Protein AF-A0A8S3BGA5-F1 (afdb_monomer_lite)

InterPro domains:
  IPR001024 PLAT/LH2 domain [PS50095] (1-53)
  IPR036392 PLAT/LH2 domain superfamily [SSF49723] (1-51)
  IPR052970 Inner ear hair cell lipoxygenase homology domain-containing protein [PTHR45901] (1-51)

Structure (mmCIF, N/CA/C/O backbone):
data_AF-A0A8S3BGA5-F1
#
_entry.id   AF-A0A8S3BGA5-F1
#
loop_
_atom_site.group_PDB
_atom_site.id
_atom_site.type_symbol
_atom_site.label_atom_id
_atom_site.label_alt_id
_atom_site.label_comp_id
_atom_site.label_asym_id
_atom_site.label_entity_id
_atom_site.label_seq_id
_atom_site.pdbx_PDB_ins_code
_atom_site.Cartn_x
_atom_site.Cartn_y
_atom_site.Cartn_z
_atom_site.occupancy
_atom_site.B_iso_or_equiv
_atom_site.auth_seq_id
_atom_site.auth_comp_id
_atom_site.auth_asym_id
_atom_site.auth_atom_id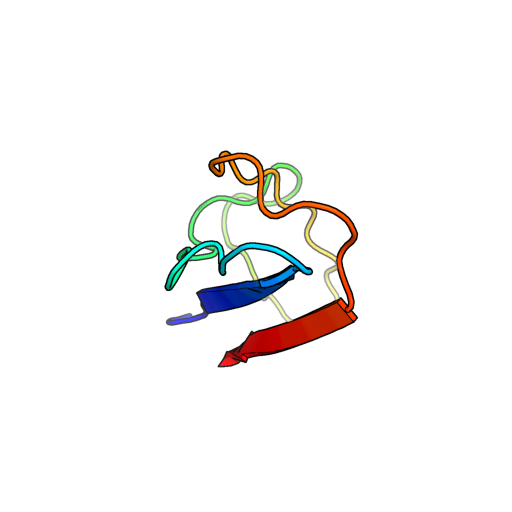
_atom_site.pdbx_PDB_model_num
ATOM 1 N N . ALA A 1 1 ? -1.197 -2.089 -15.307 1.00 82.75 1 ALA A N 1
ATOM 2 C CA . ALA A 1 1 ? -2.576 -2.072 -14.764 1.00 82.75 1 ALA A CA 1
ATOM 3 C C . ALA A 1 1 ? -2.750 -0.879 -13.816 1.00 82.75 1 ALA A C 1
ATOM 5 O O . ALA A 1 1 ? -1.751 -0.413 -13.285 1.00 82.75 1 ALA A O 1
ATOM 6 N N . ASN A 1 2 ? -3.973 -0.379 -13.595 1.00 91.44 2 ASN A N 1
ATOM 7 C CA . ASN A 1 2 ? -4.235 0.740 -12.669 1.00 91.44 2 ASN A CA 1
ATOM 8 C C . ASN A 1 2 ? -4.720 0.214 -11.317 1.00 91.44 2 ASN A C 1
ATOM 10 O O . ASN A 1 2 ? -5.890 0.392 -10.977 1.00 91.44 2 ASN A O 1
ATOM 14 N N . VAL A 1 3 ? -3.819 -0.458 -10.597 1.00 96.88 3 VAL A N 1
ATOM 15 C CA . VAL A 1 3 ? -4.136 -1.120 -9.330 1.00 96.88 3 VAL A CA 1
ATOM 16 C C . VAL A 1 3 ? -3.668 -0.278 -8.150 1.00 96.88 3 VAL A C 1
ATOM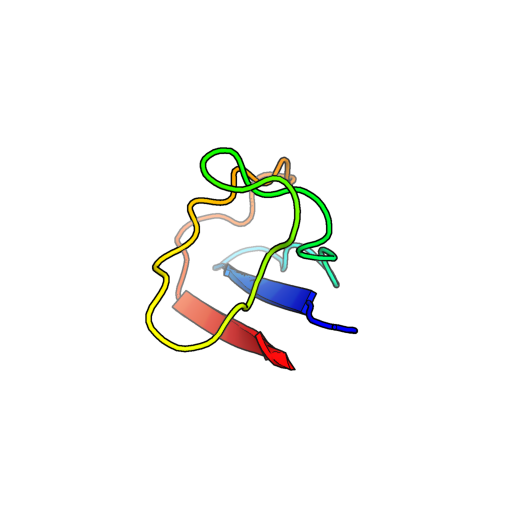 18 O O . VAL A 1 3 ? -2.549 0.240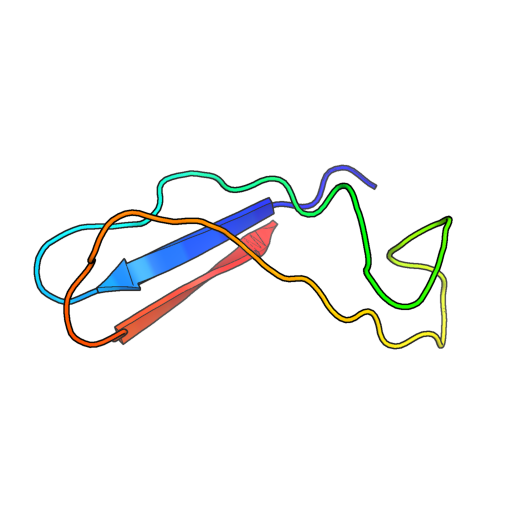 -8.147 1.00 96.88 3 VAL A O 1
ATOM 21 N N . TYR A 1 4 ? -4.512 -0.150 -7.133 1.00 97.00 4 TYR A N 1
ATOM 22 C CA . TYR A 1 4 ? -4.136 0.461 -5.860 1.00 97.00 4 TYR A CA 1
ATOM 23 C C . TYR A 1 4 ? -4.699 -0.316 -4.678 1.00 97.00 4 TYR A C 1
ATOM 25 O O . TYR A 1 4 ? -5.684 -1.048 -4.794 1.00 97.00 4 TYR A O 1
ATOM 33 N N . ILE A 1 5 ? -4.093 -0.090 -3.518 1.00 97.25 5 ILE A N 1
ATOM 34 C CA . ILE A 1 5 ? -4.530 -0.621 -2.232 1.00 97.25 5 ILE A CA 1
ATOM 35 C C . ILE A 1 5 ? -4.807 0.526 -1.254 1.00 97.25 5 ILE A C 1
ATOM 37 O O . ILE A 1 5 ? -4.236 1.609 -1.363 1.00 97.25 5 ILE A O 1
ATOM 41 N N . ILE A 1 6 ? -5.721 0.291 -0.321 1.00 97.50 6 ILE A N 1
ATOM 42 C CA . ILE A 1 6 ? -5.953 1.103 0.871 1.00 97.50 6 ILE A CA 1
ATOM 43 C C . ILE A 1 6 ? -6.011 0.131 2.044 1.00 97.50 6 ILE A C 1
ATOM 45 O O . ILE A 1 6 ? -6.819 -0.806 2.023 1.00 97.50 6 ILE A O 1
ATOM 49 N N . ILE A 1 7 ? -5.177 0.350 3.054 1.00 97.44 7 ILE A N 1
ATOM 50 C CA . ILE A 1 7 ? -5.204 -0.416 4.299 1.00 97.44 7 ILE A CA 1
ATOM 51 C C . ILE A 1 7 ? -5.799 0.480 5.380 1.00 97.44 7 ILE A C 1
ATOM 53 O O . ILE A 1 7 ? -5.327 1.590 5.600 1.00 97.44 7 ILE A O 1
ATOM 57 N N . PHE A 1 8 ? -6.852 -0.007 6.028 1.00 97.62 8 PHE A N 1
ATOM 58 C CA . PHE A 1 8 ? -7.525 0.662 7.133 1.00 97.62 8 PHE A CA 1
ATOM 59 C C . PHE A 1 8 ? -7.033 0.050 8.440 1.00 97.62 8 PHE A C 1
ATOM 61 O O . PHE A 1 8 ? -7.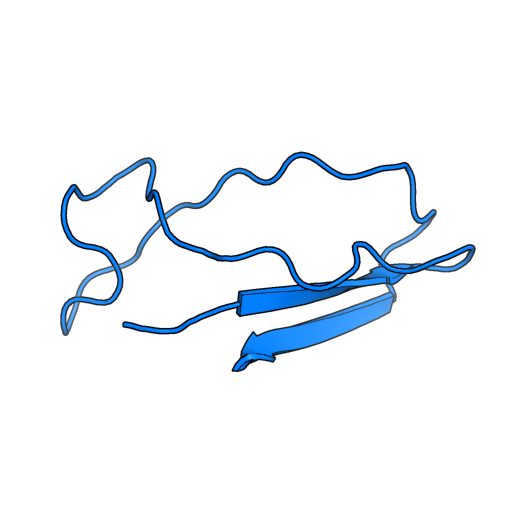172 -1.165 8.641 1.00 97.62 8 PHE A O 1
ATOM 68 N N . GLY A 1 9 ? -6.470 0.885 9.305 1.00 97.06 9 GLY A N 1
ATOM 69 C CA . GLY A 1 9 ? -6.101 0.528 10.665 1.00 97.06 9 GLY A CA 1
ATOM 70 C C . GLY A 1 9 ? -7.055 1.137 11.686 1.00 97.06 9 GLY A C 1
ATOM 71 O O . GLY A 1 9 ? -8.101 1.689 11.343 1.00 97.06 9 GLY A O 1
ATOM 72 N N . GLU A 1 10 ? -6.701 0.997 12.955 1.00 97.12 10 GLU A N 1
ATOM 73 C CA . GLU A 1 10 ? -7.478 1.507 14.085 1.00 97.12 10 GLU A CA 1
ATOM 74 C C . GLU A 1 10 ? -7.542 3.041 14.125 1.00 97.12 10 GLU A C 1
ATOM 76 O O . GLU A 1 10 ? -8.598 3.606 14.405 1.00 97.12 10 GLU A O 1
ATOM 81 N N . ASN A 1 11 ? -6.432 3.712 13.801 1.00 94.25 11 ASN A N 1
ATOM 82 C CA . ASN A 1 11 ? -6.306 5.163 13.951 1.00 94.25 11 ASN A CA 1
ATOM 83 C C . ASN A 1 11 ? -6.556 5.927 12.645 1.00 94.25 11 ASN A C 1
ATOM 85 O O . ASN A 1 11 ? -7.028 7.064 12.677 1.00 94.25 11 ASN A O 1
ATOM 89 N N . ASN A 1 12 ? -6.194 5.342 11.497 1.00 95.56 12 ASN A N 1
ATOM 90 C CA . ASN A 1 12 ? -6.303 5.981 10.183 1.00 95.56 12 ASN A CA 1
ATOM 91 C C . ASN A 1 12 ? -6.220 4.950 9.038 1.00 95.56 12 ASN A C 1
ATOM 93 O O . ASN A 1 12 ? -6.118 3.746 9.280 1.00 95.56 12 ASN A O 1
ATOM 97 N N . ASP A 1 13 ? -6.232 5.415 7.787 1.00 96.12 13 ASP A N 1
ATOM 98 C CA . ASP A 1 13 ? -5.920 4.611 6.605 1.00 96.12 13 ASP A CA 1
ATOM 99 C C . ASP A 1 13 ? -4.683 5.117 5.849 1.00 96.12 13 ASP A C 1
ATOM 101 O O . ASP A 1 13 ? -4.239 6.253 6.008 1.00 96.12 13 ASP A O 1
ATOM 105 N N . THR A 1 14 ? -4.105 4.252 5.016 1.00 96.75 14 THR A N 1
ATOM 106 C CA . THR A 1 14 ? -2.895 4.563 4.234 1.00 96.75 14 THR A CA 1
ATOM 107 C C . THR A 1 14 ? -3.140 5.534 3.075 1.00 96.75 14 THR A C 1
ATOM 109 O O . THR A 1 14 ? -2.209 5.866 2.344 1.00 96.75 14 THR A O 1
ATOM 112 N N . GLY A 1 15 ? -4.389 5.928 2.817 1.00 96.19 15 GLY A N 1
ATOM 113 C CA . GLY A 1 15 ? -4.805 6.493 1.543 1.00 96.19 15 GLY A CA 1
ATOM 114 C C . GLY A 1 15 ? -4.679 5.483 0.398 1.00 96.19 15 GLY A C 1
ATOM 115 O O . GLY A 1 15 ? -4.408 4.293 0.594 1.00 96.19 15 GLY A O 1
ATOM 116 N N . LYS A 1 16 ? -4.882 5.962 -0.835 1.00 96.06 16 LYS A N 1
ATOM 117 C CA . LYS A 1 16 ? -4.655 5.160 -2.046 1.00 96.06 16 LYS A CA 1
ATOM 118 C C . LYS A 1 16 ? -3.164 5.054 -2.323 1.00 96.06 16 LYS A C 1
ATOM 120 O O . LYS A 1 16 ? -2.560 6.031 -2.757 1.00 96.06 16 LYS A O 1
ATOM 125 N N . VAL A 1 17 ? -2.622 3.853 -2.169 1.00 96.62 17 VAL A N 1
ATOM 126 C CA . VAL A 1 17 ? -1.243 3.530 -2.530 1.00 96.62 17 VAL A CA 1
ATOM 127 C C . VAL A 1 17 ? -1.241 2.790 -3.872 1.00 96.62 17 VAL A C 1
ATOM 129 O O . VAL A 1 17 ? -1.773 1.678 -3.952 1.00 96.62 17 VAL A O 1
ATOM 132 N N . PRO A 1 18 ? -0.702 3.386 -4.952 1.00 96.19 18 PRO A N 1
ATOM 133 C CA . PRO A 1 18 ? -0.582 2.713 -6.241 1.00 96.19 18 PRO A CA 1
ATOM 134 C C . PRO A 1 18 ? 0.419 1.558 -6.166 1.00 96.19 18 PRO A C 1
ATOM 136 O O . PRO A 1 18 ? 1.549 1.738 -5.719 1.00 96.19 18 PRO A O 1
ATOM 139 N N . LEU A 1 19 ? 0.041 0.389 -6.676 1.00 96.31 19 LEU A N 1
ATOM 140 C CA . LEU A 1 19 ? 0.925 -0.776 -6.758 1.00 96.31 19 LEU A CA 1
ATOM 141 C C . LEU A 1 19 ? 1.661 -0.785 -8.105 1.00 96.31 19 LEU A C 1
ATOM 143 O O . LEU A 1 19 ? 1.447 -1.652 -8.944 1.00 96.31 19 LEU A O 1
ATOM 147 N N . ALA A 1 20 ? 2.476 0.242 -8.352 1.00 94.25 20 ALA A N 1
ATOM 148 C CA . ALA A 1 20 ? 3.103 0.454 -9.660 1.00 94.25 20 ALA A CA 1
ATOM 149 C C . ALA A 1 20 ? 4.445 -0.274 -9.839 1.00 94.25 20 ALA A C 1
ATOM 151 O O . ALA A 1 20 ? 4.816 -0.581 -10.968 1.00 94.25 20 ALA A O 1
ATOM 152 N N . ILE A 1 21 ? 5.172 -0.532 -8.747 1.00 93.94 21 ILE A N 1
ATOM 153 C CA . ILE A 1 21 ?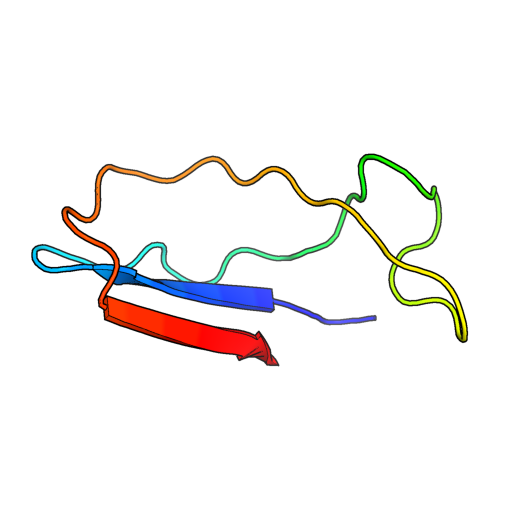 6.513 -1.128 -8.780 1.00 93.94 21 ILE A CA 1
ATOM 154 C C . ILE A 1 21 ? 6.507 -2.390 -7.922 1.00 93.94 21 ILE A C 1
ATOM 156 O O . ILE A 1 21 ? 6.340 -2.320 -6.706 1.00 93.94 21 ILE A O 1
ATOM 160 N N . SER A 1 22 ? 6.684 -3.539 -8.570 1.00 96.75 22 SER A N 1
ATOM 161 C CA . SER A 1 22 ? 6.869 -4.829 -7.905 1.00 96.75 22 SER A CA 1
ATOM 162 C C . SER A 1 22 ? 8.352 -5.045 -7.597 1.00 96.75 22 SER A C 1
ATOM 164 O O . SER A 1 22 ? 9.233 -4.623 -8.347 1.00 96.75 22 SER A O 1
ATOM 166 N N . LYS A 1 23 ? 8.637 -5.711 -6.476 1.00 97.75 23 LYS A N 1
ATOM 167 C CA . LYS A 1 23 ? 9.992 -6.145 -6.108 1.00 97.75 23 LYS A CA 1
ATOM 168 C C . LYS A 1 23 ? 10.449 -7.376 -6.891 1.00 97.75 23 LYS A C 1
ATOM 170 O O . LYS A 1 23 ? 11.641 -7.663 -6.909 1.00 97.75 23 LYS A O 1
ATOM 175 N N . THR A 1 24 ? 9.524 -8.125 -7.488 1.00 97.44 24 THR A N 1
ATOM 176 C CA . THR A 1 24 ? 9.810 -9.423 -8.119 1.00 97.44 24 THR A CA 1
ATOM 177 C C . THR A 1 24 ? 9.770 -9.370 -9.638 1.00 97.44 24 THR A C 1
ATOM 179 O O . THR A 1 24 ? 10.575 -10.037 -10.283 1.00 97.44 24 THR A O 1
ATOM 182 N N . HIS A 1 25 ? 8.874 -8.572 -10.223 1.00 96.94 25 HIS A N 1
ATOM 183 C CA . HIS A 1 25 ? 8.720 -8.474 -11.673 1.00 96.94 25 HIS A CA 1
ATOM 184 C C . HIS A 1 25 ? 8.711 -7.019 -12.132 1.00 96.94 25 HIS A C 1
ATOM 186 O O . HIS A 1 25 ? 8.163 -6.142 -11.470 1.00 96.94 25 HIS A O 1
ATOM 192 N N . LYS A 1 26 ? 9.313 -6.771 -13.300 1.00 94.88 26 LYS A N 1
ATOM 193 C CA . LYS A 1 26 ? 9.346 -5.441 -13.922 1.00 94.88 26 LYS A CA 1
ATOM 194 C C . LYS A 1 26 ? 7.948 -4.968 -14.330 1.00 94.88 26 LYS A C 1
ATOM 196 O O . LYS A 1 26 ? 7.622 -3.805 -14.120 1.00 94.88 26 LYS A O 1
ATOM 201 N N . ASP A 1 27 ? 7.156 -5.881 -14.886 1.00 95.38 27 ASP A N 1
ATOM 202 C CA . ASP A 1 27 ? 5.778 -5.644 -15.302 1.00 95.38 27 ASP A CA 1
ATOM 203 C C . ASP A 1 27 ? 4.848 -6.378 -14.317 1.00 95.38 27 ASP A C 1
ATOM 205 O O . ASP A 1 27 ? 4.784 -7.611 -14.341 1.00 95.38 27 ASP A O 1
ATOM 209 N N . PRO A 1 28 ? 4.199 -5.661 -13.381 1.00 96.38 28 PRO A N 1
ATOM 210 C CA . PRO A 1 28 ? 3.348 -6.279 -12.370 1.00 96.38 28 PRO A CA 1
ATOM 211 C C . PRO A 1 28 ? 1.966 -6.648 -12.923 1.00 96.38 28 PRO A C 1
ATOM 213 O O . PRO A 1 28 ? 1.458 -6.007 -13.847 1.00 96.38 28 PRO A O 1
ATOM 216 N N . PHE A 1 29 ? 1.308 -7.603 -12.258 1.00 96.00 29 PHE A N 1
ATOM 217 C CA . PHE A 1 29 ? -0.037 -8.110 -12.579 1.00 96.00 29 PHE A CA 1
ATOM 218 C C . PHE A 1 29 ? -0.128 -8.941 -13.862 1.00 96.00 29 PHE A C 1
ATOM 220 O O . PHE A 1 29 ? -1.203 -9.057 -14.458 1.00 96.00 29 PHE A O 1
ATOM 227 N N . GLU A 1 30 ? 0.979 -9.555 -14.268 1.00 96.88 30 GLU A N 1
ATOM 228 C CA . GLU A 1 30 ? 0.985 -10.505 -15.375 1.00 96.88 30 GLU A CA 1
ATOM 229 C C . GLU A 1 30 ? 0.307 -11.828 -14.988 1.00 96.88 30 GLU A C 1
ATOM 231 O O . GLU A 1 30 ? 0.356 -12.302 -13.848 1.00 96.88 30 GLU A O 1
ATOM 236 N N . ARG A 1 31 ? -0.378 -12.444 -15.955 1.00 96.56 31 ARG A N 1
ATOM 237 C CA . ARG A 1 31 ? -1.171 -13.654 -15.709 1.00 96.56 31 ARG A CA 1
ATOM 238 C C . ARG A 1 31 ? -0.273 -14.805 -15.251 1.00 96.56 31 ARG A C 1
ATOM 240 O O . ARG A 1 31 ? 0.635 -15.212 -15.964 1.00 96.56 31 ARG A O 1
ATOM 247 N N . GLY A 1 32 ? -0.618 -15.404 -14.113 1.00 96.56 32 GLY A N 1
ATOM 248 C CA . GLY A 1 32 ? 0.108 -16.552 -13.559 1.00 96.56 32 GLY A CA 1
ATOM 249 C C . GLY A 1 32 ? 1.341 -16.172 -12.740 1.00 96.56 32 GLY A C 1
ATOM 250 O O . GLY A 1 32 ? 2.026 -17.070 -12.256 1.00 96.56 32 GLY A O 1
ATOM 251 N N . HIS A 1 33 ? 1.612 -14.877 -12.559 1.00 96.25 33 HIS A N 1
ATOM 252 C CA . HIS A 1 33 ? 2.663 -14.389 -11.674 1.00 96.25 33 HIS A CA 1
ATOM 253 C C . HIS A 1 33 ? 2.107 -14.008 -10.298 1.00 96.25 33 HIS A C 1
ATOM 255 O O . HIS A 1 33 ? 0.943 -13.631 -10.152 1.00 96.25 33 HIS A O 1
ATOM 261 N N . THR A 1 34 ? 2.980 -14.080 -9.294 1.00 97.50 34 THR A N 1
ATOM 262 C CA . THR A 1 34 ? 2.753 -13.528 -7.956 1.00 97.50 34 THR A CA 1
ATOM 263 C C . THR A 1 34 ? 3.739 -12.391 -7.744 1.00 97.50 34 THR A C 1
ATOM 265 O O . THR A 1 34 ? 4.947 -12.603 -7.829 1.00 97.50 34 THR A O 1
ATOM 268 N N . ASP A 1 35 ? 3.232 -11.196 -7.463 1.00 97.44 35 ASP A N 1
ATOM 269 C CA . ASP A 1 35 ? 4.043 -10.001 -7.241 1.00 97.44 35 ASP A CA 1
ATOM 270 C C . ASP A 1 35 ? 4.181 -9.668 -5.756 1.00 97.44 35 ASP A C 1
ATOM 272 O O . ASP A 1 35 ? 3.212 -9.748 -4.998 1.00 97.44 35 ASP A O 1
ATOM 276 N N . LEU A 1 36 ? 5.383 -9.253 -5.351 1.00 98.06 36 LEU A N 1
ATOM 277 C CA . LEU A 1 36 ? 5.637 -8.701 -4.022 1.00 98.06 36 LEU A CA 1
ATOM 278 C C . LEU A 1 36 ? 5.726 -7.177 -4.103 1.00 98.06 36 LEU A C 1
ATOM 280 O O . LEU A 1 36 ? 6.533 -6.640 -4.860 1.00 98.06 36 LEU A O 1
ATOM 284 N N . PHE A 1 37 ? 4.957 -6.488 -3.265 1.00 97.19 37 PHE A N 1
ATOM 285 C CA . PHE A 1 37 ? 4.998 -5.034 -3.136 1.00 97.19 37 PHE A CA 1
ATOM 286 C C . PHE A 1 37 ? 5.441 -4.652 -1.730 1.00 97.19 37 PHE A C 1
ATOM 288 O O . PHE A 1 37 ? 5.005 -5.249 -0.747 1.00 97.19 37 PHE A O 1
ATOM 295 N N . GLU A 1 38 ? 6.290 -3.636 -1.645 1.00 95.50 38 GLU A N 1
ATOM 296 C CA . GLU A 1 38 ? 6.580 -2.938 -0.399 1.00 95.50 38 GLU A CA 1
ATOM 297 C C . GLU A 1 38 ? 5.958 -1.552 -0.492 1.00 95.50 38 GLU A C 1
ATOM 299 O O . GLU A 1 38 ? 6.085 -0.878 -1.515 1.00 95.50 38 GLU A O 1
ATOM 304 N N . ILE A 1 39 ? 5.243 -1.164 0.556 1.00 92.25 39 ILE A N 1
ATOM 305 C CA . ILE A 1 39 ? 4.553 0.116 0.628 1.00 92.25 39 ILE A CA 1
ATOM 306 C C . ILE A 1 39 ? 5.055 0.864 1.855 1.00 92.25 39 ILE A C 1
ATOM 308 O O . ILE A 1 39 ? 5.128 0.304 2.947 1.00 92.25 39 ILE A O 1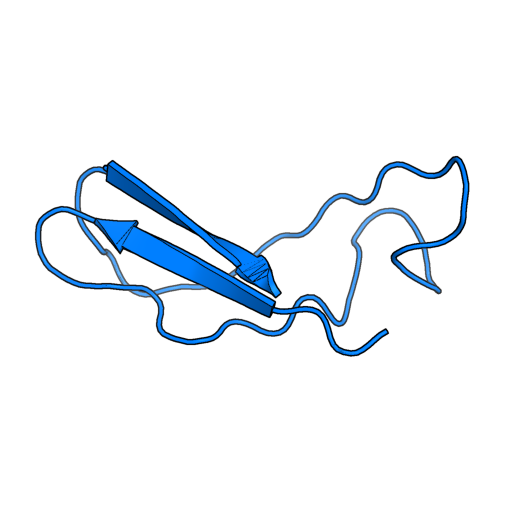
ATOM 312 N N . GLU A 1 40 ? 5.388 2.133 1.669 1.00 91.06 40 GLU A N 1
ATOM 313 C CA . GLU A 1 40 ? 5.647 3.044 2.775 1.00 91.06 40 GLU A CA 1
ATOM 314 C C . GLU A 1 40 ? 4.343 3.756 3.128 1.00 91.06 40 GLU A C 1
ATOM 316 O O . GLU A 1 40 ? 3.657 4.298 2.257 1.00 91.06 40 GLU A O 1
ATOM 321 N N . ALA A 1 41 ? 3.983 3.734 4.407 1.00 88.81 41 ALA A N 1
ATOM 322 C CA . ALA A 1 41 ? 2.795 4.396 4.917 1.00 88.81 41 ALA A CA 1
ATOM 323 C C . ALA A 1 41 ? 3.047 4.940 6.325 1.00 88.81 41 ALA A C 1
ATOM 325 O O . ALA A 1 41 ? 3.955 4.496 7.029 1.00 88.81 41 ALA A O 1
ATOM 326 N N . MET A 1 42 ? 2.222 5.904 6.731 1.00 91.50 42 MET A N 1
ATOM 327 C CA . MET A 1 42 ? 2.173 6.345 8.124 1.00 91.50 42 MET A CA 1
ATOM 328 C C . MET A 1 42 ? 1.639 5.218 9.015 1.00 91.50 42 MET A C 1
ATOM 330 O O . MET A 1 42 ? 0.938 4.327 8.535 1.00 91.50 42 MET A O 1
ATOM 334 N N . ASP A 1 43 ? 1.946 5.275 10.310 1.00 94.38 43 ASP A N 1
ATOM 335 C CA . ASP A 1 43 ? 1.374 4.345 11.281 1.00 94.38 43 ASP A CA 1
ATOM 336 C C . ASP A 1 43 ? -0.160 4.472 11.298 1.00 94.38 43 ASP A C 1
ATOM 338 O O . ASP A 1 43 ? -0.712 5.548 11.541 1.00 94.38 43 ASP A O 1
ATOM 342 N N . ILE A 1 44 ? -0.838 3.363 11.003 1.00 96.06 44 ILE A N 1
ATOM 343 C CA . ILE A 1 44 ? -2.301 3.261 10.986 1.00 96.06 44 ILE A CA 1
ATOM 344 C C . ILE A 1 44 ? -2.851 2.562 12.240 1.00 96.06 44 ILE A C 1
ATOM 346 O O . ILE A 1 44 ? -4.068 2.436 12.384 1.00 96.06 44 ILE A O 1
ATOM 350 N N . GLY A 1 45 ? -1.989 2.117 13.158 1.00 96.62 45 GLY A N 1
ATOM 351 C CA . GLY A 1 45 ? -2.342 1.181 14.223 1.00 96.62 45 GLY A CA 1
ATOM 352 C C . GLY A 1 45 ? -2.543 -0.244 13.697 1.00 96.62 45 GLY A C 1
ATOM 353 O O . GLY A 1 45 ? -2.030 -0.619 12.642 1.00 96.62 45 GLY A O 1
ATOM 354 N N . GLU A 1 46 ? -3.304 -1.064 14.426 1.00 96.81 46 GLU A N 1
ATOM 355 C CA . GLU A 1 46 ? -3.538 -2.458 14.035 1.00 96.81 46 GLU A CA 1
ATOM 356 C C . GLU A 1 46 ? -4.371 -2.539 12.734 1.00 96.81 46 GLU A C 1
ATOM 358 O O . GLU A 1 46 ? -5.484 -2.002 12.696 1.00 96.81 46 GLU A O 1
ATOM 363 N N . PRO A 1 47 ? -3.896 -3.213 11.666 1.00 96.00 47 PRO A N 1
ATOM 364 C CA . PRO A 1 47 ? -4.649 -3.342 10.420 1.00 96.00 47 PRO A CA 1
ATOM 365 C C . PRO A 1 47 ? -5.948 -4.131 10.613 1.00 96.00 47 PRO A C 1
ATOM 367 O O . PRO A 1 47 ? -5.941 -5.243 11.137 1.00 96.00 47 PRO A O 1
ATOM 370 N N . LYS A 1 48 ? -7.072 -3.592 10.132 1.00 97.12 48 LYS A N 1
ATOM 371 C CA . LYS A 1 48 ? -8.398 -4.229 10.256 1.00 97.12 48 LYS A CA 1
ATOM 372 C C . LYS A 1 48 ? -9.007 -4.619 8.918 1.00 97.12 48 LYS A C 1
ATOM 374 O O . LYS A 1 48 ? -9.775 -5.578 8.843 1.00 97.12 48 LYS A O 1
ATOM 379 N N . LYS A 1 49 ? -8.715 -3.870 7.852 1.00 97.56 49 LYS A N 1
ATOM 380 C CA . LYS A 1 49 ? -9.336 -4.085 6.541 1.00 97.56 49 LYS A CA 1
ATOM 381 C C . LYS A 1 49 ? -8.430 -3.643 5.406 1.00 97.56 49 LYS A C 1
ATOM 383 O O . LYS A 1 49 ? -7.718 -2.652 5.509 1.00 97.56 49 LYS A O 1
ATOM 388 N N . ILE A 1 50 ? -8.549 -4.339 4.282 1.00 97.38 50 ILE A N 1
ATOM 389 C CA . ILE A 1 50 ? -7.896 -3.986 3.025 1.00 97.38 50 ILE A CA 1
ATOM 390 C C . ILE A 1 50 ? -8.968 -3.744 1.960 1.00 97.38 50 ILE A C 1
ATOM 392 O O . ILE A 1 50 ? -9.952 -4.481 1.867 1.00 97.38 50 ILE A O 1
ATOM 396 N N . LYS A 1 51 ? -8.782 -2.704 1.147 1.00 97.81 51 LYS A N 1
ATOM 397 C CA . LYS A 1 51 ? -9.544 -2.452 -0.079 1.00 97.81 51 LYS A CA 1
ATOM 398 C C . LYS A 1 51 ? -8.568 -2.317 -1.239 1.00 97.81 51 LYS A C 1
ATOM 400 O O . LYS A 1 51 ? -7.558 -1.641 -1.105 1.00 97.81 51 LYS A O 1
ATOM 405 N N . TYR A 1 52 ? -8.899 -2.904 -2.380 1.00 95.50 52 TYR A N 1
ATOM 406 C CA . TYR A 1 52 ? -8.120 -2.778 -3.607 1.00 95.50 52 TYR A CA 1
ATOM 407 C C . TYR A 1 52 ? -9.046 -2.543 -4.803 1.00 95.50 52 TYR A C 1
ATOM 409 O O . TYR A 1 52 ? -10.249 -2.818 -4.732 1.00 95.50 52 TYR A O 1
ATOM 417 N N . ARG A 1 53 ? -8.499 -1.987 -5.879 1.00 94.31 53 ARG A N 1
ATOM 418 C CA . ARG A 1 53 ? -9.130 -1.876 -7.200 1.00 94.31 53 ARG A CA 1
ATOM 419 C C . ARG A 1 53 ? -8.046 -1.977 -8.252 1.00 94.31 53 ARG A C 1
ATOM 421 O O . ARG A 1 53 ? -6.954 -1.459 -7.947 1.00 94.31 53 ARG A O 1
#

Organism: NCBI:txid392030

Foldseek 3Di:
DFKWKWWAADAGIQPTDTQQDFPPDRHPPDPPDDTHDDDDGDDRHHTDDMDMD

Radius of gyration: 12.11 Å; chains: 1; bounding box: 20×23×30 Å

Secondary structure (DSSP, 8-state):
---EEEEEESS-B---EE----SS-SSTT-TT------------SSEEEEEE-

pLDDT: mean 95.68, std 2.61, range [82.75, 98.06]

Sequence (53 aa):
ANVYIIIFGENNDTGKVPLAISKTHKDPFERGHTDLFEIEAMDIGEPKKIKYR